Protein AF-S7RY38-F1 (afdb_monomer)

Secondary structure (DSSP, 8-state):
-HHHHHHHTTPPP--HHHHHHHHHHHHHH-----GGGG-------------HHHHHHHHHHHHHHHT--GGGGG-HHHHHHHHHHHT-

Mean predicted aligned error: 15.71 Å

Solvent-accessible surface area (backbone atoms only — not comparable to full-atom values): 5586 Å² total; per-residue (Å²): 108,69,68,59,50,22,65,74,66,79,42,81,68,78,50,67,69,57,44,50,52,50,50,56,55,48,60,74,70,49,76,77,75,65,68,66,87,73,64,71,86,67,79,72,72,81,65,78,72,90,40,76,66,61,49,50,54,52,50,51,54,46,32,66,73,68,75,49,62,80,66,53,74,73,32,66,73,50,48,53,53,51,54,55,62,75,73,109

Sequence (88 aa):
EYRLWCSQNNFVSMIKDDVEARKAQAATQQDQQTLDSHIRSTPRSSVITYSDESFKELAVKWLVRTDQPLSALEHPAFVDMIEMAAKA

Structure (mmCIF, N/CA/C/O backbone):
data_AF-S7RY38-F1
#
_entry.id   AF-S7RY38-F1
#
loop_
_atom_site.group_PDB
_atom_site.id
_atom_site.type_symbol
_atom_site.label_atom_id
_atom_site.label_alt_id
_atom_site.label_comp_id
_atom_site.label_asym_id
_atom_site.label_entity_id
_atom_site.label_seq_id
_atom_site.pdbx_PDB_ins_code
_atom_site.Cartn_x
_atom_site.Cartn_y
_atom_site.Cartn_z
_atom_site.occupancy
_atom_site.B_iso_or_equiv
_atom_site.auth_seq_id
_atom_site.auth_comp_id
_atom_site.auth_asym_id
_atom_site.auth_atom_id
_atom_site.pdbx_PDB_model_num
ATOM 1 N N . GLU A 1 1 ? -43.114 2.547 46.350 1.00 82.88 1 GLU A N 1
ATOM 2 C CA . GLU A 1 1 ? -44.046 1.678 45.594 1.00 82.88 1 GLU A CA 1
ATOM 3 C C . GLU A 1 1 ? -43.433 1.153 44.295 1.00 82.88 1 GLU A C 1
ATOM 5 O O . GLU A 1 1 ? -43.252 -0.052 44.199 1.00 82.88 1 GLU A O 1
ATOM 10 N N . TYR A 1 2 ? -42.976 2.006 43.366 1.00 89.44 2 TYR A N 1
ATOM 11 C CA . TYR A 1 2 ? -42.345 1.563 42.103 1.00 89.44 2 TYR A CA 1
ATOM 12 C C . TYR A 1 2 ? -41.148 0.607 42.273 1.00 89.44 2 TYR A C 1
ATOM 14 O O . TYR A 1 2 ? -41.130 -0.467 41.685 1.00 89.44 2 TYR A O 1
ATOM 22 N N . ARG A 1 3 ? -40.168 0.942 43.127 1.00 89.31 3 ARG A N 1
ATOM 23 C CA . ARG A 1 3 ? -38.997 0.072 43.375 1.00 89.31 3 ARG A CA 1
ATOM 24 C C . ARG A 1 3 ? -39.387 -1.317 43.904 1.00 89.31 3 ARG A C 1
ATOM 26 O O . ARG A 1 3 ? -38.775 -2.305 43.529 1.00 89.31 3 ARG A O 1
ATOM 33 N N . LEU A 1 4 ? -40.427 -1.384 44.739 1.00 91.50 4 LEU A N 1
ATOM 34 C CA . LEU A 1 4 ? -40.960 -2.627 45.309 1.00 91.50 4 LEU A CA 1
ATOM 35 C C . LEU A 1 4 ? -41.627 -3.490 44.231 1.00 91.50 4 LEU A C 1
ATOM 37 O O . LEU A 1 4 ? -41.378 -4.690 44.170 1.00 91.50 4 LEU A O 1
ATOM 41 N N . TRP A 1 5 ? -42.402 -2.861 43.343 1.00 94.62 5 TRP A N 1
ATOM 42 C CA . TRP A 1 5 ? -42.972 -3.522 42.171 1.00 94.62 5 TRP A CA 1
ATOM 43 C C . TRP A 1 5 ? -41.875 -4.057 41.242 1.00 94.62 5 TRP A C 1
ATOM 45 O O . TRP A 1 5 ? -41.946 -5.211 40.826 1.00 94.62 5 TRP A O 1
ATOM 55 N N . CYS A 1 6 ? -40.825 -3.271 40.980 1.00 92.06 6 CYS A N 1
ATOM 56 C CA . CYS A 1 6 ? -39.688 -3.708 40.168 1.00 92.06 6 CYS A CA 1
ATOM 57 C C . CYS A 1 6 ? -39.035 -4.974 40.740 1.00 92.06 6 CYS A C 1
ATOM 59 O O . CYS A 1 6 ? -38.852 -5.947 40.011 1.00 92.06 6 CYS A O 1
ATOM 61 N N . SER A 1 7 ? -38.775 -5.004 42.052 1.00 89.50 7 SER A N 1
ATOM 62 C CA . SER A 1 7 ? -38.212 -6.182 42.724 1.00 89.50 7 SER A CA 1
ATOM 63 C C . SER A 1 7 ? -39.124 -7.408 42.645 1.00 89.50 7 SER A C 1
ATOM 65 O O . SER A 1 7 ? -38.640 -8.515 42.440 1.00 89.50 7 SER A O 1
ATOM 67 N N . GLN A 1 8 ? -40.439 -7.229 42.785 1.00 93.75 8 GLN A N 1
ATOM 68 C CA . GLN A 1 8 ? -41.407 -8.331 42.726 1.00 93.75 8 GLN A CA 1
ATOM 69 C C . GLN A 1 8 ? -41.599 -8.890 41.309 1.00 93.75 8 GLN A C 1
ATOM 71 O O . GLN A 1 8 ? -41.903 -10.069 41.155 1.00 93.75 8 GLN A O 1
ATOM 76 N N . ASN A 1 9 ? -41.409 -8.063 40.280 1.00 94.44 9 ASN A N 1
ATOM 77 C CA . ASN A 1 9 ? -41.626 -8.434 38.879 1.00 94.44 9 ASN A CA 1
ATOM 78 C C . ASN A 1 9 ? -40.321 -8.765 38.135 1.00 94.44 9 ASN A C 1
ATOM 80 O O . ASN A 1 9 ? -40.329 -8.848 36.909 1.00 94.44 9 ASN A O 1
ATOM 84 N N . ASN A 1 10 ? -39.197 -8.939 38.846 1.00 88.81 10 ASN A N 1
ATOM 85 C CA . ASN A 1 10 ? -37.863 -9.127 38.254 1.00 88.81 10 ASN A CA 1
ATOM 86 C C . ASN A 1 10 ? -37.509 -8.051 37.210 1.00 88.81 10 ASN A C 1
ATOM 88 O O . ASN A 1 10 ? -36.849 -8.320 36.205 1.00 88.81 10 ASN A O 1
ATOM 92 N N . PHE A 1 11 ? -37.962 -6.820 37.442 1.00 91.94 11 PHE A N 1
ATOM 93 C CA . PHE A 1 11 ? -37.739 -5.695 36.550 1.00 91.94 11 PHE A CA 1
ATOM 94 C C . PHE A 1 11 ? -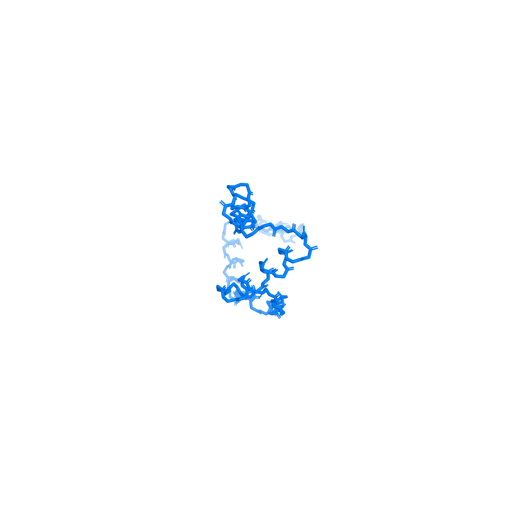36.617 -4.803 37.078 1.00 91.94 11 PHE A C 1
ATOM 96 O O . PHE A 1 11 ? -36.544 -4.479 38.264 1.00 91.94 11 PHE A O 1
ATOM 103 N N . VAL A 1 12 ? -35.738 -4.364 36.181 1.00 90.75 12 VAL A N 1
ATOM 104 C CA . VAL A 1 12 ? -34.624 -3.487 36.544 1.00 90.75 12 VAL A CA 1
ATOM 105 C C . VAL A 1 12 ? -35.123 -2.050 36.660 1.00 90.75 12 VAL A C 1
ATOM 107 O O . VAL A 1 12 ? -35.582 -1.461 35.683 1.00 90.75 12 VAL A O 1
ATOM 110 N N . SER A 1 13 ? -34.984 -1.449 37.842 1.00 90.12 13 SER A N 1
ATOM 111 C CA . SER A 1 13 ? -35.343 -0.043 38.036 1.00 90.12 13 SER A CA 1
ATOM 112 C C . SER A 1 13 ? -34.492 0.875 37.150 1.00 90.12 13 SER A C 1
ATOM 114 O O . SER A 1 13 ? -33.260 0.889 37.233 1.00 90.12 13 SER A O 1
ATOM 116 N N . MET A 1 14 ? -35.173 1.653 36.306 1.00 91.19 14 MET A N 1
ATOM 117 C CA . MET A 1 14 ? -34.590 2.685 35.437 1.00 91.19 14 MET A CA 1
ATOM 118 C C . MET A 1 14 ? -34.769 4.101 35.999 1.00 91.19 14 MET A C 1
ATOM 120 O O . MET A 1 14 ? -34.620 5.081 35.272 1.00 91.19 14 MET A O 1
ATOM 124 N N . ILE A 1 15 ? -35.084 4.226 37.294 1.00 93.38 15 ILE A N 1
ATOM 125 C CA . ILE A 1 15 ? -35.043 5.522 37.978 1.00 93.38 15 ILE A CA 1
ATOM 126 C C . ILE A 1 15 ? -33.609 6.043 37.931 1.00 93.38 15 ILE A C 1
ATOM 128 O O . ILE A 1 15 ? -32.662 5.282 38.129 1.00 93.38 15 ILE A O 1
ATOM 132 N N . LYS A 1 16 ? -33.469 7.347 37.685 1.00 91.38 16 LYS A N 1
ATOM 133 C CA . LYS A 1 16 ? -32.182 8.028 37.545 1.00 91.38 16 LYS A CA 1
ATOM 134 C C . LYS A 1 16 ? -31.208 7.670 38.677 1.00 91.38 16 LYS A C 1
ATOM 136 O O . LYS A 1 16 ? -30.115 7.203 38.382 1.00 91.38 16 LYS A O 1
ATOM 141 N N . ASP A 1 17 ? -31.649 7.751 39.929 1.00 91.88 17 ASP A N 1
ATOM 142 C CA . ASP A 1 17 ? -30.834 7.417 41.107 1.00 91.88 17 ASP A CA 1
ATOM 143 C C . ASP A 1 17 ? -30.316 5.967 41.094 1.00 91.88 17 ASP A C 1
ATOM 145 O O . ASP A 1 17 ? -29.160 5.704 41.414 1.00 91.88 17 ASP A O 1
ATOM 149 N N . ASP A 1 18 ? -31.155 5.007 40.690 1.00 89.12 18 ASP A N 1
ATOM 150 C CA . ASP A 1 18 ? -30.803 3.579 40.688 1.00 89.12 18 ASP A CA 1
ATOM 151 C C . ASP A 1 18 ? -29.862 3.242 39.514 1.00 89.12 18 ASP A C 1
ATOM 153 O O . ASP A 1 18 ? -29.028 2.333 39.593 1.00 89.12 18 ASP A O 1
ATOM 157 N N . VAL A 1 19 ? -29.985 3.983 38.408 1.00 89.56 19 VAL A N 1
ATOM 158 C CA . VAL A 1 19 ? -29.062 3.924 37.266 1.00 89.56 19 VAL A CA 1
ATOM 159 C C . VAL A 1 19 ? -27.709 4.523 37.643 1.00 89.56 19 VAL A C 1
ATOM 161 O O . VAL A 1 19 ? -26.676 3.932 37.329 1.00 89.56 19 VAL A O 1
ATOM 164 N N . GLU A 1 20 ? -27.701 5.668 38.322 1.00 90.88 20 GLU A N 1
ATOM 165 C CA . GLU A 1 20 ? -26.483 6.328 38.797 1.00 90.88 20 GLU A CA 1
ATOM 166 C C . GLU A 1 20 ? -25.744 5.463 39.825 1.00 90.88 20 GLU A C 1
ATOM 168 O O . GLU A 1 20 ? -24.539 5.250 39.680 1.00 90.88 20 GLU A O 1
ATOM 173 N N . ALA A 1 21 ? -26.460 4.857 40.777 1.00 87.69 21 ALA A N 1
ATOM 174 C CA . ALA A 1 21 ? -25.883 3.925 41.744 1.00 87.69 21 ALA A CA 1
ATOM 175 C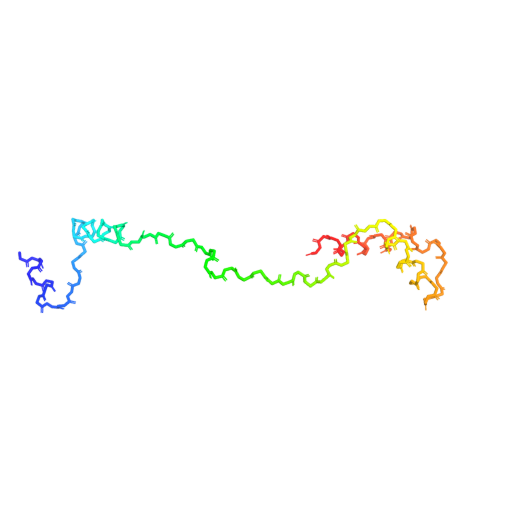 C . ALA A 1 21 ? -25.231 2.706 41.067 1.00 87.69 21 ALA A C 1
ATOM 177 O O . ALA A 1 21 ? -24.107 2.335 41.409 1.00 87.69 21 ALA A O 1
ATOM 178 N N . ARG A 1 22 ? -25.886 2.114 40.056 1.00 88.94 22 ARG A N 1
ATOM 179 C CA . ARG A 1 22 ? -25.299 1.007 39.278 1.00 88.94 22 ARG A CA 1
ATOM 180 C C . ARG A 1 22 ? -24.072 1.432 38.486 1.00 88.94 22 ARG A C 1
ATOM 182 O O . ARG A 1 22 ? -23.102 0.685 38.442 1.00 88.94 22 ARG A O 1
ATOM 189 N N . LYS A 1 23 ? -24.095 2.614 37.867 1.00 84.56 23 LYS A N 1
ATOM 190 C CA . LYS A 1 23 ? -22.931 3.144 37.143 1.00 84.56 23 LYS A CA 1
ATOM 191 C C . LYS A 1 23 ? -21.753 3.393 38.083 1.00 84.56 23 LYS A C 1
ATOM 193 O O . LYS A 1 23 ? -20.634 3.057 37.722 1.00 84.56 23 LYS A O 1
ATOM 198 N N . ALA A 1 24 ? -21.997 3.909 39.287 1.00 84.06 24 ALA A N 1
ATOM 199 C CA . ALA A 1 24 ? -20.955 4.116 40.292 1.00 84.06 24 ALA A CA 1
ATOM 200 C C . ALA A 1 24 ? -20.353 2.789 40.796 1.00 84.06 24 ALA A C 1
ATOM 202 O O . ALA A 1 24 ? -19.136 2.677 40.942 1.00 8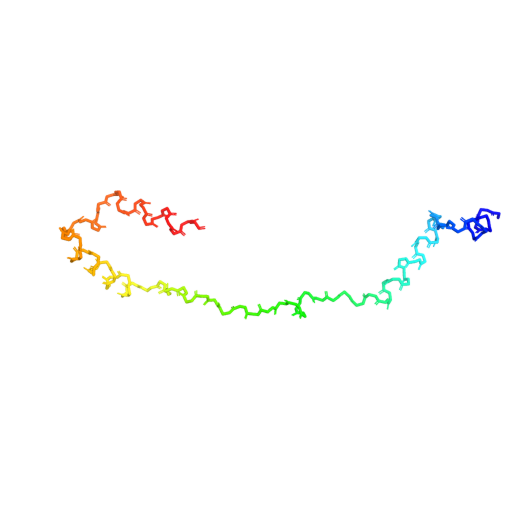4.06 24 ALA A O 1
ATOM 203 N N . GLN A 1 25 ? -21.190 1.765 41.002 1.00 80.44 25 GLN A N 1
ATOM 204 C CA . GLN A 1 25 ? -20.739 0.412 41.356 1.00 80.44 25 GLN A CA 1
ATOM 205 C C . GLN A 1 25 ? -19.979 -0.273 40.210 1.00 80.44 25 GLN A C 1
ATOM 207 O O . GLN A 1 25 ? -18.977 -0.940 40.445 1.00 80.44 25 GLN A O 1
ATOM 212 N N . ALA A 1 26 ? -20.416 -0.088 38.963 1.00 74.50 26 ALA A N 1
ATOM 213 C CA . ALA A 1 26 ? -19.712 -0.609 37.794 1.00 74.50 26 ALA A CA 1
ATOM 214 C C . ALA A 1 26 ? -18.365 0.097 37.589 1.00 74.50 26 ALA A C 1
ATOM 216 O O . ALA A 1 26 ? -17.373 -0.566 37.321 1.00 74.50 26 ALA A O 1
ATOM 217 N N . ALA A 1 27 ? -18.296 1.415 37.795 1.00 68.50 27 ALA A N 1
ATOM 218 C CA . ALA A 1 27 ? -17.055 2.183 37.702 1.00 68.50 27 ALA A CA 1
ATOM 219 C C . ALA A 1 27 ? -16.021 1.800 38.775 1.00 68.50 27 ALA A C 1
ATOM 221 O O . ALA A 1 27 ? -14.829 1.948 38.545 1.00 68.50 27 ALA A O 1
ATOM 222 N N . THR A 1 28 ? -16.455 1.287 39.931 1.00 65.50 28 THR A N 1
ATOM 223 C CA . THR A 1 28 ? -15.542 0.754 40.961 1.00 65.50 28 THR A CA 1
ATOM 224 C C . THR A 1 28 ? -15.072 -0.673 40.671 1.00 65.50 28 THR A C 1
ATOM 226 O O . THR A 1 28 ? -14.074 -1.100 41.239 1.00 65.50 28 THR A O 1
ATOM 229 N N . GLN A 1 29 ? -15.769 -1.411 39.800 1.00 62.12 29 GLN A N 1
ATOM 230 C CA . GLN A 1 29 ? -15.426 -2.789 39.417 1.00 62.12 29 GLN A CA 1
ATOM 231 C C . GLN A 1 29 ? -14.749 -2.888 38.043 1.00 62.12 29 GLN A C 1
ATOM 233 O O . GLN A 1 29 ? -14.105 -3.892 37.747 1.00 62.12 29 GLN A O 1
ATOM 238 N N . GLN A 1 30 ? -14.896 -1.870 37.197 1.00 57.12 30 GLN A N 1
ATOM 239 C CA . GLN A 1 30 ? -14.261 -1.794 35.890 1.00 57.12 30 GLN A CA 1
ATOM 240 C C . GLN A 1 30 ? -12.975 -0.974 35.981 1.00 57.12 30 GLN A C 1
ATOM 242 O O . GLN A 1 30 ? -12.954 0.204 35.629 1.00 57.12 30 GLN A O 1
ATOM 247 N N . ASP A 1 31 ? -11.876 -1.631 36.351 1.00 63.09 31 ASP A N 1
ATOM 248 C CA . ASP A 1 31 ? -10.609 -1.286 35.710 1.00 63.09 31 ASP A CA 1
ATOM 249 C C . ASP A 1 31 ? -10.832 -1.512 34.214 1.00 63.09 31 ASP A C 1
ATOM 251 O O . ASP A 1 31 ? -11.035 -2.642 33.758 1.00 63.09 31 ASP A O 1
ATOM 255 N N . GLN A 1 32 ? -10.917 -0.423 33.454 1.00 59.66 32 GLN A N 1
ATOM 256 C CA . GLN A 1 32 ? -11.030 -0.472 32.007 1.00 59.66 32 GLN A CA 1
ATOM 257 C C . GLN A 1 32 ? -9.818 -1.251 31.485 1.00 59.66 32 GLN A C 1
ATOM 259 O O . GLN A 1 32 ? -8.713 -0.718 31.426 1.00 59.66 32 GLN A O 1
ATOM 264 N N . GLN A 1 33 ? -10.004 -2.533 31.160 1.00 62.00 33 GLN A N 1
ATOM 265 C CA . GLN A 1 33 ? -8.907 -3.343 30.651 1.00 62.00 33 GLN A CA 1
ATOM 266 C C . GLN A 1 33 ? -8.463 -2.742 29.321 1.00 62.00 33 GLN A C 1
ATOM 268 O O . GLN A 1 33 ? -9.254 -2.627 28.379 1.00 62.00 33 GLN A O 1
ATOM 273 N N . THR A 1 34 ? -7.206 -2.308 29.258 1.00 66.56 34 THR A N 1
ATOM 274 C CA . THR A 1 34 ? -6.601 -1.918 27.993 1.00 66.56 34 THR A CA 1
ATOM 275 C C . THR A 1 34 ? -6.547 -3.149 27.095 1.00 66.56 34 THR A C 1
ATOM 277 O O . THR A 1 34 ? -6.356 -4.281 27.546 1.00 66.56 34 THR A O 1
ATOM 280 N N . LEU A 1 35 ? -6.733 -2.937 25.792 1.00 65.56 35 LEU A N 1
ATOM 281 C CA . LEU A 1 35 ? -6.705 -4.002 24.784 1.00 65.56 35 LEU A CA 1
ATOM 282 C C . LEU A 1 35 ? -5.358 -4.753 24.728 1.00 65.56 35 LEU A C 1
ATOM 284 O O . LEU A 1 35 ? -5.270 -5.776 24.053 1.00 65.56 35 LEU A O 1
ATOM 288 N N . ASP A 1 36 ? -4.336 -4.295 25.458 1.00 62.62 36 ASP A N 1
ATOM 289 C CA . ASP A 1 36 ? -2.991 -4.875 25.513 1.00 62.62 36 ASP A CA 1
ATOM 290 C C . ASP A 1 36 ? -2.985 -6.372 25.837 1.00 62.62 36 ASP A C 1
ATOM 292 O O . ASP A 1 36 ? -2.202 -7.118 25.256 1.00 62.62 36 ASP A O 1
ATOM 296 N N . SER A 1 37 ? -3.899 -6.844 26.692 1.00 65.75 37 SER A N 1
ATOM 297 C CA . SER A 1 37 ? -4.021 -8.267 27.059 1.00 65.75 37 SER A CA 1
ATOM 298 C C . SER A 1 37 ? -4.248 -9.195 25.851 1.00 65.75 37 SER A C 1
ATOM 300 O O . SER A 1 37 ? -3.829 -10.358 25.854 1.00 65.75 37 SER A O 1
ATOM 302 N N . HIS A 1 38 ? -4.893 -8.684 24.799 1.00 65.00 38 HIS A N 1
ATOM 303 C CA . HIS A 1 38 ? -5.262 -9.446 23.606 1.00 65.00 38 HIS A CA 1
ATOM 304 C C . HIS A 1 38 ? -4.487 -9.039 22.347 1.00 65.00 38 HIS A C 1
ATOM 306 O O . HIS A 1 38 ? -4.637 -9.690 21.308 1.00 65.00 38 HIS A O 1
ATOM 312 N N . ILE A 1 39 ? -3.623 -8.022 22.424 1.00 74.00 39 ILE A N 1
ATOM 313 C CA . ILE A 1 39 ? -2.737 -7.648 21.320 1.00 74.00 39 ILE A CA 1
ATOM 314 C C . ILE A 1 39 ? -1.596 -8.664 21.257 1.00 74.00 39 ILE A C 1
ATOM 316 O O . ILE A 1 39 ? -0.597 -8.592 21.967 1.00 74.00 39 ILE A O 1
ATOM 320 N N . ARG A 1 40 ? -1.744 -9.647 20.370 1.00 73.31 40 ARG A N 1
ATOM 321 C CA . ARG A 1 40 ? -0.636 -10.517 19.974 1.00 73.31 40 ARG A CA 1
ATOM 322 C C . ARG A 1 40 ? 0.148 -9.799 18.888 1.00 73.31 40 ARG A C 1
ATOM 324 O O . ARG A 1 40 ? -0.400 -9.543 17.819 1.00 73.31 40 ARG A O 1
ATOM 331 N N . SER A 1 41 ? 1.424 -9.504 19.135 1.00 66.69 41 SER A N 1
ATOM 332 C CA . SER A 1 41 ? 2.340 -9.088 18.073 1.00 66.69 41 SER A CA 1
ATOM 333 C C . SER A 1 41 ? 2.422 -10.211 17.044 1.00 66.69 41 SER A C 1
ATOM 335 O O . SER A 1 41 ? 3.127 -11.201 17.229 1.00 66.69 41 SER A O 1
ATOM 337 N N . THR A 1 42 ? 1.667 -10.090 15.960 1.00 68.00 42 THR A N 1
ATOM 338 C CA . THR A 1 42 ? 1.888 -10.924 14.787 1.00 68.00 42 THR A CA 1
ATOM 339 C C . THR A 1 42 ? 3.260 -10.558 14.232 1.00 68.00 42 THR A C 1
ATOM 341 O O . THR A 1 42 ? 3.529 -9.359 14.091 1.00 68.00 42 THR A O 1
ATOM 344 N N . PRO A 1 43 ? 4.133 -11.527 13.905 1.00 66.75 43 PRO A N 1
ATOM 345 C CA . PRO A 1 43 ? 5.335 -11.209 13.156 1.00 66.75 43 PRO A CA 1
ATOM 346 C C . PRO A 1 43 ? 4.870 -10.507 11.887 1.00 66.75 43 PRO A C 1
ATOM 348 O O . PRO A 1 43 ? 4.087 -11.067 11.119 1.00 66.75 43 PRO A O 1
ATOM 351 N N . ARG A 1 44 ? 5.269 -9.242 11.727 1.00 61.94 44 ARG A N 1
ATOM 352 C CA . ARG A 1 44 ? 4.990 -8.469 10.521 1.00 61.94 44 ARG A CA 1
ATOM 353 C C . ARG A 1 44 ? 5.595 -9.293 9.394 1.00 61.94 44 ARG A C 1
ATOM 355 O O . ARG A 1 44 ? 6.818 -9.397 9.326 1.00 61.94 44 ARG A O 1
ATOM 362 N N . SER A 1 45 ? 4.746 -9.979 8.624 1.00 59.25 45 SER A N 1
ATOM 363 C CA . SER A 1 45 ? 5.159 -10.827 7.506 1.00 59.25 45 SER A CA 1
ATOM 364 C C . SER A 1 45 ? 6.142 -10.004 6.707 1.00 59.25 45 SER A C 1
ATOM 366 O O . SER A 1 45 ? 5.742 -8.926 6.277 1.00 59.25 45 SER A O 1
ATOM 368 N N . SER A 1 46 ? 7.401 -10.444 6.658 1.00 56.28 46 SER A N 1
ATOM 369 C CA . SER A 1 46 ? 8.566 -9.701 6.176 1.00 56.28 46 SER A CA 1
ATOM 370 C C . SER A 1 46 ? 8.188 -8.765 5.034 1.00 56.28 46 SER A C 1
ATOM 372 O O . SER A 1 46 ? 8.172 -9.160 3.868 1.00 56.28 46 SER A O 1
ATOM 374 N N . VAL A 1 47 ? 7.818 -7.534 5.385 1.00 65.69 47 VAL A N 1
ATOM 375 C CA . VAL A 1 47 ? 7.636 -6.485 4.400 1.00 65.69 47 VAL A CA 1
ATOM 376 C C . VAL A 1 47 ? 9.059 -6.269 3.953 1.00 65.69 47 VAL A C 1
ATOM 378 O O . VAL A 1 47 ? 9.901 -5.954 4.793 1.00 65.69 47 VAL A O 1
ATOM 381 N N . ILE A 1 48 ? 9.356 -6.572 2.691 1.00 67.00 48 ILE A N 1
ATOM 382 C CA . ILE A 1 48 ? 10.640 -6.212 2.101 1.00 67.00 48 ILE A CA 1
ATOM 383 C C . ILE A 1 48 ? 10.781 -4.723 2.391 1.00 67.00 48 ILE A C 1
ATOM 385 O O . ILE A 1 48 ? 10.028 -3.915 1.847 1.00 67.00 48 ILE A O 1
ATOM 389 N N . THR A 1 49 ? 11.634 -4.38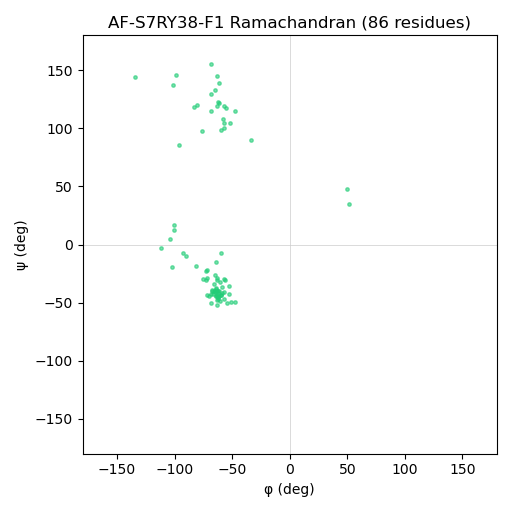0 3.356 1.00 77.12 49 THR A N 1
ATOM 390 C CA . THR A 1 49 ? 11.793 -2.995 3.769 1.00 77.12 49 THR A CA 1
ATOM 391 C C . THR A 1 49 ? 12.297 -2.260 2.548 1.00 77.12 49 THR A C 1
ATOM 393 O O . THR A 1 49 ? 13.310 -2.656 1.970 1.00 77.12 49 THR A O 1
ATOM 396 N N . TYR A 1 50 ? 11.564 -1.232 2.126 1.00 81.62 50 TYR A N 1
ATOM 397 C CA . TYR A 1 50 ? 11.986 -0.425 0.998 1.00 81.62 50 TYR A CA 1
ATOM 398 C C . TYR A 1 50 ? 13.379 0.139 1.301 1.00 81.62 50 TYR A C 1
ATOM 400 O O . TYR A 1 50 ? 13.575 0.858 2.281 1.00 81.62 50 TYR A O 1
ATOM 408 N N . SER A 1 51 ? 14.342 -0.226 0.464 1.00 86.81 51 SER A N 1
ATOM 409 C CA . SER A 1 51 ? 15.644 0.414 0.378 1.00 86.81 51 SER A CA 1
ATOM 410 C C . SER A 1 51 ? 15.950 0.618 -1.099 1.00 86.81 51 SER A C 1
ATOM 412 O O . SER A 1 51 ? 15.597 -0.229 -1.927 1.00 86.81 51 SER A O 1
ATOM 414 N N . ASP A 1 52 ? 16.603 1.727 -1.440 1.00 87.25 52 ASP A N 1
ATOM 415 C CA . ASP A 1 52 ? 16.938 2.028 -2.835 1.00 87.25 52 ASP A CA 1
ATOM 416 C C . ASP A 1 52 ? 17.838 0.943 -3.448 1.00 87.25 52 ASP A C 1
ATOM 418 O O . ASP A 1 52 ? 17.739 0.651 -4.639 1.00 87.25 52 ASP A O 1
ATOM 422 N N . GLU A 1 53 ? 18.696 0.315 -2.641 1.00 91.00 53 GLU A N 1
ATOM 423 C CA . GLU A 1 53 ? 19.564 -0.784 -3.072 1.00 91.00 53 GLU A CA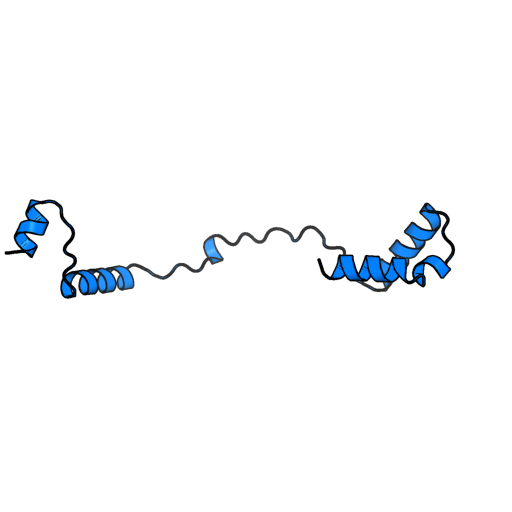 1
ATOM 424 C C . GLU A 1 53 ? 18.753 -2.042 -3.403 1.00 91.00 53 GLU A C 1
ATOM 426 O O . GLU A 1 53 ? 18.878 -2.582 -4.504 1.00 91.00 53 GLU A O 1
ATOM 431 N N . SER A 1 54 ? 17.859 -2.462 -2.500 1.00 89.38 54 SER A N 1
ATOM 432 C CA . SER A 1 54 ? 16.989 -3.625 -2.725 1.00 89.38 54 SER A CA 1
ATOM 433 C C . SER A 1 54 ? 16.030 -3.400 -3.893 1.00 89.38 54 SER A C 1
ATOM 435 O O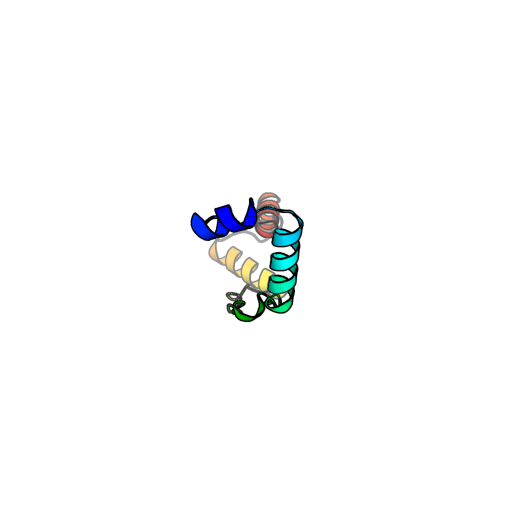 . SER A 1 54 ? 15.775 -4.321 -4.668 1.00 89.38 54 SER A O 1
ATOM 437 N N . PHE A 1 55 ? 15.514 -2.178 -4.056 1.00 89.38 55 PHE A N 1
ATOM 438 C CA . PHE A 1 55 ? 14.665 -1.829 -5.192 1.00 89.38 55 PHE A CA 1
ATOM 439 C C . PHE A 1 55 ? 15.428 -1.940 -6.514 1.00 89.38 55 PHE A C 1
ATOM 441 O O . PHE A 1 55 ? 14.944 -2.591 -7.439 1.00 89.38 55 PHE A O 1
ATOM 448 N N . LYS A 1 56 ? 16.640 -1.373 -6.599 1.00 91.38 56 LYS A N 1
ATOM 449 C CA . LYS A 1 56 ? 17.488 -1.472 -7.799 1.00 91.38 56 LYS A CA 1
ATOM 450 C C . LYS A 1 56 ? 17.812 -2.921 -8.146 1.00 91.38 56 LYS A C 1
ATOM 452 O O . LYS A 1 56 ? 17.711 -3.298 -9.310 1.00 91.38 56 LYS A O 1
ATOM 457 N N . GLU A 1 57 ? 18.156 -3.743 -7.158 1.00 93.25 57 GLU A N 1
ATOM 458 C CA . GLU A 1 57 ? 18.453 -5.161 -7.379 1.00 93.25 57 GLU A CA 1
ATOM 459 C C . GLU A 1 57 ? 17.235 -5.919 -7.936 1.00 93.25 57 GLU A C 1
ATOM 461 O O . GLU A 1 57 ? 17.341 -6.636 -8.936 1.00 93.25 57 GLU A O 1
ATOM 466 N N . LEU A 1 58 ? 16.057 -5.717 -7.337 1.00 92.12 58 LEU A N 1
ATOM 467 C CA . LEU A 1 58 ? 14.810 -6.325 -7.806 1.00 92.12 58 LEU A CA 1
ATOM 468 C C . LEU A 1 58 ? 14.409 -5.821 -9.197 1.00 92.12 58 LEU A C 1
ATOM 470 O O . LEU A 1 58 ? 13.984 -6.625 -10.029 1.00 92.12 58 LEU A O 1
ATOM 474 N N . ALA A 1 59 ? 14.585 -4.528 -9.473 1.00 92.31 59 ALA A N 1
ATOM 475 C CA . ALA A 1 59 ? 14.300 -3.923 -10.769 1.00 92.31 59 ALA A CA 1
ATOM 476 C C . ALA A 1 59 ? 15.205 -4.494 -11.871 1.00 92.31 59 ALA A C 1
ATOM 478 O O . ALA A 1 59 ? 14.712 -4.880 -12.929 1.00 92.31 59 ALA A O 1
ATOM 479 N N . VAL A 1 60 ? 16.510 -4.639 -11.611 1.00 93.56 60 VAL A N 1
ATOM 480 C CA . VAL A 1 60 ? 17.453 -5.277 -12.547 1.00 93.56 60 VAL A CA 1
ATOM 481 C C . VA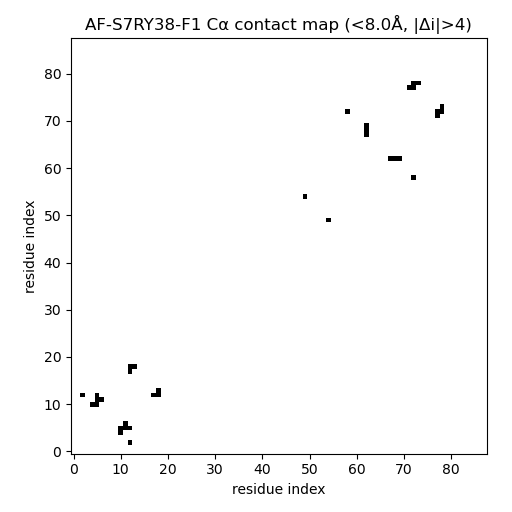L A 1 60 ? 17.079 -6.739 -12.783 1.00 93.56 60 VAL A C 1
ATOM 483 O O . VAL A 1 60 ? 17.036 -7.193 -13.927 1.00 93.56 60 VAL A O 1
ATOM 486 N N . LYS A 1 61 ? 16.754 -7.483 -11.721 1.00 94.75 61 LYS A N 1
ATOM 487 C CA . LYS A 1 61 ? 16.326 -8.883 -11.839 1.00 94.75 61 LYS A CA 1
ATOM 488 C C . LYS A 1 61 ? 15.044 -9.020 -12.662 1.00 94.75 61 LYS A C 1
ATOM 490 O O . LYS A 1 61 ? 14.933 -9.956 -13.454 1.00 94.75 61 LYS A O 1
ATOM 495 N N . TRP A 1 62 ? 14.096 -8.102 -12.485 1.00 94.88 62 TRP A N 1
ATOM 496 C CA . TRP A 1 62 ? 12.877 -8.034 -13.284 1.00 94.88 62 TRP A CA 1
ATOM 497 C C . TRP A 1 62 ? 13.196 -7.747 -14.755 1.00 94.88 62 TRP A C 1
ATOM 499 O O . TRP A 1 62 ? 12.828 -8.569 -15.591 1.00 94.88 62 TRP A O 1
ATOM 509 N N . LEU A 1 63 ? 13.979 -6.698 -15.055 1.00 95.88 63 LEU A N 1
ATOM 510 C CA . LEU A 1 63 ? 14.406 -6.338 -16.417 1.00 95.88 63 LEU A CA 1
ATOM 511 C C . LEU A 1 63 ? 15.017 -7.531 -17.166 1.00 95.88 63 LEU A C 1
ATOM 513 O O . LEU A 1 63 ? 14.589 -7.839 -18.276 1.00 95.88 63 LEU A O 1
ATOM 517 N N . VAL A 1 64 ? 15.964 -8.237 -16.534 1.00 94.88 64 VAL A N 1
ATOM 518 C CA . VAL A 1 64 ? 16.622 -9.423 -17.113 1.00 94.88 64 VAL A CA 1
ATOM 519 C C . VAL A 1 64 ? 15.628 -10.562 -17.334 1.00 94.88 64 VAL A C 1
ATOM 521 O O . VAL A 1 64 ? 15.709 -11.281 -18.327 1.00 94.88 64 VAL A O 1
ATOM 524 N N . ARG A 1 65 ? 14.678 -10.757 -16.414 1.00 96.50 65 ARG A N 1
ATOM 525 C CA . ARG A 1 65 ? 13.712 -11.856 -16.506 1.00 96.50 65 ARG A CA 1
ATOM 526 C C . ARG A 1 65 ? 12.668 -11.636 -17.598 1.00 96.50 65 ARG A C 1
ATOM 528 O O . ARG A 1 65 ? 12.168 -12.619 -18.141 1.00 96.50 65 ARG A O 1
ATOM 535 N N . THR A 1 66 ? 12.332 -10.382 -17.880 1.00 95.31 66 THR A N 1
ATOM 536 C CA . THR A 1 66 ? 11.314 -9.985 -18.862 1.00 95.31 66 THR A CA 1
ATOM 537 C C . THR A 1 66 ? 11.897 -9.453 -20.171 1.00 95.31 66 THR A C 1
ATOM 539 O O . THR A 1 66 ? 11.129 -8.991 -21.012 1.00 95.31 66 THR A O 1
ATOM 542 N N . ASP A 1 67 ? 13.225 -9.496 -20.320 1.00 94.94 67 ASP A N 1
ATOM 543 C CA . ASP A 1 67 ? 13.976 -8.986 -21.475 1.00 94.94 67 ASP A CA 1
ATOM 544 C C . ASP A 1 67 ? 13.580 -7.547 -21.854 1.00 94.94 67 ASP A C 1
ATOM 546 O O . ASP A 1 67 ? 13.257 -7.228 -22.997 1.00 94.94 67 ASP A O 1
ATOM 550 N N . GLN A 1 68 ? 13.514 -6.675 -20.844 1.00 93.00 68 GLN A N 1
ATOM 551 C CA . GLN A 1 68 ? 13.105 -5.280 -21.012 1.00 93.00 68 GLN A CA 1
ATOM 552 C C . GLN A 1 68 ? 14.327 -4.355 -21.097 1.00 93.00 68 GLN A C 1
ATOM 554 O O . GLN A 1 68 ? 15.329 -4.588 -20.413 1.00 93.00 68 GLN A O 1
ATOM 559 N N . PRO A 1 69 ? 14.259 -3.273 -21.892 1.00 94.12 69 PRO A N 1
ATOM 560 C CA . PRO A 1 69 ? 15.320 -2.276 -21.939 1.00 94.12 69 PRO A CA 1
ATOM 561 C C . PRO A 1 69 ? 15.388 -1.488 -20.624 1.00 94.12 69 PRO A C 1
ATOM 563 O O . PRO A 1 69 ? 14.382 -1.318 -19.938 1.00 94.12 69 PRO A O 1
ATOM 566 N N . LEU A 1 70 ? 16.557 -0.921 -20.301 1.00 90.69 70 LEU A N 1
ATOM 567 C CA . LEU A 1 70 ? 16.724 -0.078 -19.104 1.00 90.69 70 LEU A CA 1
ATOM 568 C C . LEU A 1 70 ? 15.753 1.115 -19.066 1.00 90.69 70 LEU A C 1
ATOM 570 O O . LEU A 1 70 ? 15.318 1.514 -17.989 1.00 90.69 70 LEU A O 1
ATOM 574 N N . SER A 1 71 ? 15.358 1.632 -20.234 1.00 92.38 71 SER A N 1
ATOM 575 C CA . SER A 1 71 ? 14.371 2.709 -20.366 1.00 92.38 71 SER A CA 1
ATOM 576 C C . SER A 1 71 ? 12.970 2.330 -19.875 1.00 92.38 71 SER A C 1
ATOM 578 O O . SER A 1 71 ? 12.148 3.215 -19.648 1.00 92.38 71 SER A O 1
ATOM 580 N N . ALA A 1 72 ? 12.677 1.042 -19.664 1.00 92.00 72 ALA A N 1
ATOM 581 C CA . ALA A 1 72 ? 11.397 0.603 -19.114 1.00 92.00 72 ALA A CA 1
ATOM 582 C C . ALA A 1 72 ? 11.159 1.126 -17.685 1.00 92.00 72 ALA A C 1
ATOM 584 O O . ALA A 1 72 ? 10.010 1.356 -17.317 1.00 92.00 72 ALA A O 1
ATOM 585 N N . LEU A 1 73 ? 12.222 1.368 -16.903 1.00 90.88 73 LEU A N 1
ATOM 586 C CA . LEU A 1 73 ? 12.108 1.942 -15.553 1.00 90.88 73 LEU A CA 1
ATOM 587 C C . LEU A 1 73 ? 11.746 3.434 -15.560 1.00 90.88 73 LEU A C 1
ATOM 589 O O . LEU A 1 73 ? 11.214 3.937 -14.576 1.00 90.88 73 LEU A O 1
ATOM 593 N N . GLU A 1 74 ? 12.019 4.134 -16.661 1.00 91.94 74 GLU A N 1
ATOM 594 C CA . GLU A 1 74 ? 11.692 5.554 -16.847 1.00 91.94 74 GLU A CA 1
ATOM 595 C C . GLU A 1 74 ? 10.324 5.745 -17.519 1.00 91.94 74 GLU A C 1
ATOM 597 O O . GLU A 1 74 ? 9.834 6.866 -17.655 1.00 91.94 74 GLU A O 1
ATOM 602 N N . HIS A 1 75 ? 9.695 4.654 -17.966 1.00 95.44 75 HIS A N 1
ATOM 603 C CA . HIS A 1 75 ? 8.440 4.719 -18.693 1.00 95.44 75 HIS A CA 1
ATOM 604 C C . HIS A 1 75 ? 7.299 5.183 -17.767 1.00 95.44 75 HIS A C 1
ATOM 606 O O . HIS A 1 75 ? 7.082 4.558 -16.725 1.00 95.44 75 HIS A O 1
ATOM 612 N N . PRO A 1 76 ? 6.495 6.195 -18.154 1.00 95.25 76 PRO A N 1
ATOM 613 C CA . PRO A 1 76 ? 5.449 6.756 -17.292 1.00 95.25 76 PRO A CA 1
ATOM 614 C C . PRO A 1 76 ? 4.488 5.705 -16.724 1.00 95.25 76 PRO A C 1
ATOM 616 O O . PRO A 1 76 ? 4.233 5.682 -15.530 1.00 95.25 76 PRO A O 1
ATOM 619 N N . ALA A 1 77 ? 4.052 4.744 -17.547 1.00 94.75 77 ALA A N 1
ATOM 620 C CA . ALA A 1 77 ? 3.152 3.678 -17.096 1.00 94.75 77 ALA A CA 1
ATOM 621 C C . ALA A 1 77 ? 3.756 2.760 -16.012 1.00 94.75 77 ALA A C 1
ATOM 623 O O . ALA A 1 77 ? 3.022 2.221 -15.186 1.00 94.75 77 ALA A O 1
ATOM 624 N N . PHE A 1 78 ? 5.080 2.563 -16.010 1.00 91.62 78 PHE A N 1
ATOM 625 C CA . PHE A 1 78 ? 5.754 1.803 -14.956 1.00 91.62 78 PHE A CA 1
ATOM 626 C C . PHE A 1 78 ? 5.769 2.605 -13.650 1.00 91.62 78 PHE A C 1
ATOM 628 O O . PHE A 1 78 ? 5.440 2.060 -12.597 1.00 91.62 78 PHE A O 1
ATOM 635 N N . VAL A 1 79 ? 6.073 3.904 -13.728 1.00 93.25 79 VAL A N 1
ATOM 636 C CA . VAL A 1 79 ? 6.049 4.818 -12.576 1.00 93.25 79 VAL A CA 1
ATOM 637 C C . VAL A 1 79 ? 4.645 4.893 -11.972 1.00 93.25 79 VAL A C 1
ATOM 639 O O . VAL A 1 79 ? 4.490 4.651 -10.776 1.00 93.25 79 VAL A O 1
ATOM 642 N N . ASP A 1 80 ? 3.618 5.101 -12.800 1.00 95.69 80 ASP A N 1
ATOM 643 C CA . ASP A 1 80 ? 2.215 5.162 -12.370 1.00 95.69 80 ASP A CA 1
ATOM 644 C C . ASP A 1 80 ? 1.779 3.876 -11.644 1.00 95.69 80 ASP A C 1
ATOM 646 O O . ASP A 1 80 ? 1.091 3.923 -10.621 1.00 95.69 80 ASP A O 1
ATOM 650 N N . MET A 1 81 ? 2.211 2.710 -12.141 1.00 93.50 81 MET A N 1
ATOM 651 C CA . MET A 1 81 ? 1.926 1.414 -11.520 1.00 93.50 81 MET A CA 1
ATOM 652 C C . MET A 1 81 ? 2.566 1.288 -10.130 1.00 93.50 81 MET A C 1
ATOM 654 O O . MET A 1 81 ? 1.905 0.829 -9.194 1.00 93.50 8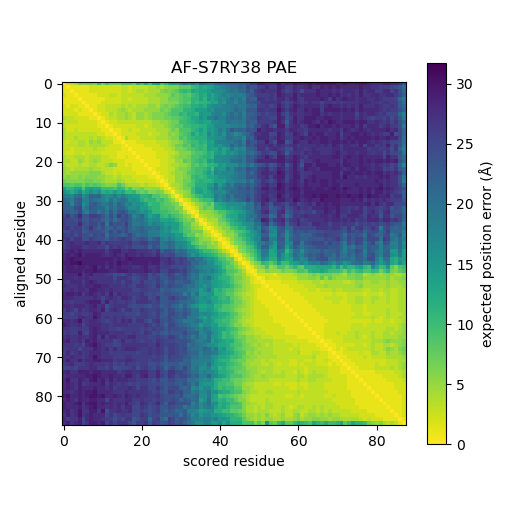1 MET A O 1
ATOM 658 N N . ILE A 1 82 ? 3.831 1.693 -9.980 1.00 91.44 82 ILE A N 1
ATOM 659 C CA . ILE A 1 82 ? 4.536 1.662 -8.690 1.00 91.44 82 ILE A CA 1
ATOM 660 C C . ILE A 1 82 ? 3.908 2.654 -7.706 1.00 91.44 82 ILE A C 1
ATOM 662 O O . ILE A 1 82 ? 3.677 2.300 -6.550 1.00 91.44 82 ILE A O 1
ATOM 666 N N . GLU A 1 83 ? 3.568 3.863 -8.156 1.00 92.25 83 GLU A N 1
ATOM 667 C CA . GLU A 1 83 ? 2.894 4.858 -7.319 1.00 92.25 83 GLU A CA 1
ATOM 668 C C . GLU A 1 83 ? 1.520 4.388 -6.836 1.00 92.25 83 GLU A C 1
ATOM 670 O O . GLU A 1 83 ? 1.164 4.609 -5.677 1.00 92.25 83 GLU A O 1
ATOM 675 N N . MET A 1 84 ? 0.742 3.743 -7.709 1.00 93.50 84 MET A N 1
ATOM 676 C CA . MET A 1 84 ? -0.547 3.162 -7.340 1.00 93.50 84 MET A CA 1
ATOM 677 C C . MET A 1 84 ? -0.371 2.057 -6.291 1.00 93.50 84 MET A C 1
ATOM 679 O O . MET A 1 84 ? -1.097 2.045 -5.299 1.00 93.50 84 MET A O 1
ATOM 683 N N . ALA A 1 85 ? 0.607 1.165 -6.475 1.00 89.12 85 ALA A N 1
ATOM 684 C CA . ALA A 1 85 ? 0.890 0.085 -5.530 1.00 89.12 85 ALA A CA 1
ATOM 685 C C . ALA A 1 85 ? 1.396 0.598 -4.169 1.00 89.12 85 ALA A C 1
ATOM 687 O O . ALA A 1 85 ? 1.067 0.013 -3.143 1.00 89.12 85 ALA A O 1
ATOM 688 N N . ALA A 1 86 ? 2.161 1.693 -4.143 1.00 85.62 86 ALA A N 1
ATOM 689 C CA . ALA A 1 86 ? 2.665 2.297 -2.908 1.00 85.62 86 ALA A CA 1
ATOM 690 C C . ALA A 1 86 ? 1.580 3.010 -2.078 1.00 85.62 86 ALA A C 1
ATOM 692 O O . ALA A 1 86 ? 1.770 3.225 -0.881 1.00 85.62 86 ALA A O 1
ATOM 693 N N . LYS A 1 87 ? 0.467 3.410 -2.709 1.00 85.38 87 LYS A N 1
ATOM 694 C CA . LYS A 1 87 ? -0.669 4.094 -2.062 1.00 85.38 87 LYS A CA 1
ATOM 695 C C . LYS A 1 87 ? -1.743 3.133 -1.524 1.00 85.38 87 LYS A C 1
ATOM 697 O O . LYS A 1 87 ? -2.656 3.609 -0.850 1.00 85.38 87 LYS A O 1
ATOM 702 N N . ALA A 1 88 ? -1.671 1.842 -1.858 1.00 72.69 88 ALA A N 1
ATOM 703 C CA . ALA A 1 88 ? -2.617 0.802 -1.437 1.00 72.69 88 ALA A CA 1
ATOM 704 C C . ALA A 1 88 ? -2.284 0.252 -0.041 1.00 72.69 88 ALA A C 1
ATOM 706 O O . ALA A 1 88 ? -3.245 -0.014 0.716 1.00 72.69 88 ALA A O 1
#

pLDDT: mean 83.93, std 12.1, range [56.28, 96.5]

Organism: Gloeophyllum trabeum (strain ATCC 11539 / FP-39264 / Madison 617) (NCBI:txid670483)

Foldseek 3Di:
DVVVVCVVVVHQDPPPVSVVVVVVVVVVVDPPDDCVVVDDPDPPPPPVPDDPVVVVVVVVVVCVVVVHDPCVCVDPVNVVVVVVVVVD

Radius of gyration: 31.44 Å; Cα contacts 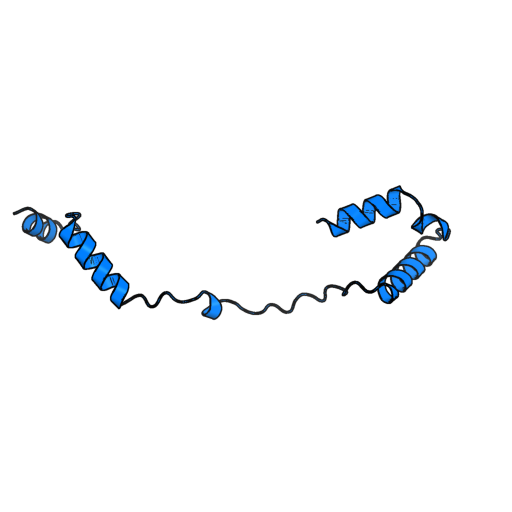(8 Å, |Δi|>4): 18; chains: 1; bounding box: 64×20×68 Å